Protein AF-A0A4Q6AV08-F1 (afdb_monomer_lite)

Secondary structure (DSSP, 8-state):
-PPPTTPPP-THHHH---GGGHHHHHHHHHHTT-STT----TT-EEEEEEE-GGG-EEEEEEE---

Foldseek 3Di:
DDDDDPDQDQQCVPVNCPDPVRQVVSVVCQDVCVDVSHHDDQQDKDWDWDADPPRDIDIDIDGHHD

Radius of gyration: 12.94 Å; chains: 1; bounding box: 33×25×32 Å

Structure (mmCIF, N/CA/C/O backbone):
data_AF-A0A4Q6AV08-F1
#
_entry.id   AF-A0A4Q6AV08-F1
#
loop_
_atom_site.group_PDB
_atom_site.id
_atom_site.type_symbol
_atom_site.label_atom_id
_atom_site.label_alt_id
_atom_site.label_comp_id
_atom_site.label_asym_id
_atom_site.label_entity_id
_atom_site.label_seq_id
_atom_site.pdbx_PDB_ins_code
_atom_site.Cartn_x
_atom_site.Cartn_y
_atom_site.Cartn_z
_atom_site.occupancy
_atom_site.B_iso_or_equiv
_atom_site.auth_seq_id
_atom_site.auth_comp_id
_atom_site.auth_asym_id
_atom_site.auth_atom_id
_atom_site.pdbx_PDB_model_num
ATOM 1 N N . LEU A 1 1 ? -3.777 -13.282 -20.530 1.00 80.50 1 LEU A N 1
ATOM 2 C CA . LEU A 1 1 ? -4.684 -13.412 -19.365 1.00 80.50 1 LEU A CA 1
ATOM 3 C C . LEU A 1 1 ? -5.503 -12.130 -19.260 1.00 80.50 1 LEU A C 1
ATOM 5 O O . LEU A 1 1 ? -4.945 -11.089 -19.599 1.00 80.50 1 LEU A O 1
ATOM 9 N N . PRO A 1 2 ? -6.789 -12.181 -18.875 1.00 90.69 2 PRO A N 1
ATOM 10 C CA . PRO A 1 2 ? -7.587 -10.973 -18.671 1.00 90.69 2 PRO A CA 1
ATOM 11 C C . PRO A 1 2 ? -7.044 -10.157 -17.491 1.00 90.69 2 PRO A C 1
ATOM 13 O O . PRO A 1 2 ? -6.455 -10.715 -16.564 1.00 90.69 2 PRO A O 1
ATOM 16 N N . VAL A 1 3 ? -7.235 -8.837 -17.533 1.00 87.25 3 VAL A N 1
ATOM 17 C CA . VAL A 1 3 ? -6.877 -7.951 -16.417 1.00 87.25 3 VAL A CA 1
ATOM 18 C C . VAL A 1 3 ? -7.776 -8.280 -15.217 1.00 87.25 3 VAL A C 1
ATOM 20 O O . VAL A 1 3 ? -8.987 -8.418 -15.411 1.00 87.25 3 VAL A O 1
ATOM 23 N N . PRO A 1 4 ? -7.227 -8.417 -13.995 1.00 89.38 4 PRO A N 1
ATOM 24 C CA . PRO A 1 4 ? -8.033 -8.653 -12.804 1.00 89.38 4 PRO A CA 1
ATOM 25 C C . PRO A 1 4 ? -9.057 -7.540 -12.567 1.00 89.38 4 PRO A C 1
ATOM 27 O O . PRO A 1 4 ? -8.770 -6.356 -12.749 1.00 89.38 4 PRO A O 1
ATOM 30 N N . VAL A 1 5 ? -10.247 -7.931 -12.115 1.00 88.62 5 VAL A N 1
ATOM 31 C CA . VAL A 1 5 ? -11.270 -6.993 -11.641 1.00 88.62 5 VAL A CA 1
ATOM 32 C C . VAL A 1 5 ? -10.773 -6.350 -10.337 1.00 88.62 5 VAL A C 1
ATOM 34 O O . VAL A 1 5 ? -10.149 -7.031 -9.526 1.00 88.62 5 VAL A O 1
ATOM 37 N N . ASN A 1 6 ? -11.040 -5.053 -10.138 1.00 88.12 6 ASN A N 1
ATOM 38 C CA . ASN A 1 6 ? -10.645 -4.277 -8.948 1.00 88.12 6 ASN A CA 1
ATOM 39 C C . ASN A 1 6 ? -9.126 -4.191 -8.713 1.00 88.12 6 ASN A C 1
ATOM 41 O O . ASN A 1 6 ? -8.648 -4.236 -7.580 1.00 88.12 6 ASN A O 1
ATOM 45 N N . ILE A 1 7 ? -8.345 -4.086 -9.793 1.00 90.81 7 ILE A N 1
ATOM 46 C CA . ILE A 1 7 ? -6.922 -3.773 -9.676 1.00 90.81 7 ILE A CA 1
ATOM 47 C C . ILE A 1 7 ? -6.734 -2.359 -9.110 1.00 90.81 7 ILE A C 1
ATOM 49 O O . ILE A 1 7 ? -7.380 -1.406 -9.553 1.00 90.81 7 ILE A O 1
ATOM 53 N N . MET A 1 8 ? -5.807 -2.227 -8.159 1.00 90.88 8 MET A N 1
ATOM 54 C CA . MET A 1 8 ? -5.427 -0.931 -7.600 1.00 90.88 8 MET A CA 1
ATOM 55 C C . MET A 1 8 ? -4.955 0.022 -8.708 1.00 90.88 8 MET A C 1
ATOM 57 O O . MET A 1 8 ? -4.282 -0.410 -9.652 1.00 90.88 8 MET A O 1
ATOM 61 N N . PRO A 1 9 ? -5.271 1.323 -8.617 1.00 88.69 9 PRO A N 1
ATOM 62 C CA . PRO A 1 9 ? -4.868 2.275 -9.637 1.00 88.69 9 PRO A CA 1
ATOM 63 C C . PRO A 1 9 ? -3.344 2.455 -9.627 1.00 88.69 9 PRO A C 1
ATOM 65 O O . PRO A 1 9 ? -2.698 2.514 -8.579 1.00 88.69 9 PRO A O 1
ATOM 68 N N . MET A 1 10 ? -2.750 2.574 -10.815 1.00 89.12 10 MET A N 1
ATOM 69 C CA . MET A 1 10 ? -1.315 2.823 -10.951 1.00 89.12 10 MET A CA 1
ATOM 70 C C . MET A 1 10 ? -1.008 4.307 -10.737 1.00 89.12 10 MET A C 1
ATOM 72 O O . MET A 1 10 ? -0.909 5.066 -11.702 1.00 89.12 10 MET A O 1
ATOM 76 N N . SER A 1 11 ? -0.827 4.713 -9.475 1.00 91.06 11 SER A N 1
ATOM 77 C CA . SER A 1 11 ? -0.518 6.104 -9.101 1.00 91.06 11 SER A CA 1
ATOM 78 C C . SER A 1 11 ? 0.723 6.670 -9.783 1.00 91.06 11 SER A C 1
ATOM 80 O O . SER A 1 11 ? 0.772 7.854 -10.109 1.00 91.06 11 SER A O 1
ATOM 82 N N . ILE A 1 12 ? 1.675 5.796 -10.111 1.00 93.31 12 ILE A N 1
ATOM 83 C CA . ILE A 1 12 ? 2.880 6.125 -10.878 1.00 93.31 12 ILE A CA 1
ATOM 84 C C . ILE A 1 12 ? 2.545 6.759 -12.236 1.00 93.31 12 ILE A C 1
ATOM 86 O O . ILE A 1 12 ? 3.278 7.632 -12.692 1.00 93.31 12 ILE A O 1
ATOM 90 N N . GLY A 1 13 ? 1.437 6.363 -12.872 1.00 91.00 13 GLY A N 1
ATOM 91 C CA . GLY A 1 13 ? 1.048 6.872 -14.189 1.00 91.00 13 GLY A CA 1
ATOM 92 C C . GLY A 1 13 ? 0.683 8.359 -14.206 1.00 91.00 13 GLY A C 1
ATOM 93 O O . GLY A 1 13 ? 0.786 8.983 -15.257 1.00 91.00 13 GLY A O 1
ATOM 94 N N . TYR A 1 14 ? 0.285 8.933 -13.065 1.00 90.44 14 TYR A N 1
ATOM 95 C CA . TYR A 1 14 ? -0.125 10.340 -12.967 1.00 90.44 14 TYR A CA 1
ATOM 96 C C . TYR A 1 14 ? 0.654 11.159 -11.921 1.00 90.44 14 TYR A C 1
ATOM 98 O O . TYR A 1 14 ? 0.734 12.375 -12.064 1.00 90.44 14 TYR A O 1
ATOM 106 N N . LEU A 1 15 ? 1.271 10.532 -10.909 1.00 92.31 15 LEU A N 1
ATOM 107 C CA . LEU A 1 15 ? 2.118 11.201 -9.898 1.00 92.31 15 LEU A CA 1
ATOM 108 C C . LEU A 1 15 ? 3.618 10.919 -10.065 1.00 92.31 15 LEU A C 1
ATOM 110 O O . LEU A 1 15 ? 4.434 11.494 -9.346 1.00 92.31 15 LEU A O 1
ATOM 114 N N . GLY A 1 16 ? 3.994 10.033 -10.991 1.00 94.06 16 GLY A N 1
ATOM 115 C CA . GLY A 1 16 ? 5.355 9.514 -11.087 1.00 94.06 16 GLY A CA 1
ATOM 116 C C . GLY A 1 16 ? 5.697 8.528 -9.966 1.00 94.06 16 GLY A C 1
ATOM 117 O O . GLY A 1 16 ? 4.927 8.290 -9.035 1.00 94.06 16 GLY A O 1
ATOM 118 N N . ASN A 1 17 ? 6.873 7.908 -10.070 1.00 93.31 17 ASN A N 1
ATOM 119 C CA . ASN A 1 17 ? 7.370 6.989 -9.050 1.00 93.31 17 ASN A CA 1
ATOM 120 C C . ASN A 1 17 ? 8.152 7.775 -7.992 1.00 93.31 17 ASN A C 1
ATOM 122 O O . ASN A 1 17 ? 9.309 8.135 -8.207 1.00 93.31 17 ASN A O 1
ATOM 126 N N . SER A 1 18 ? 7.527 8.014 -6.842 1.00 94.12 18 SER A N 1
ATOM 127 C CA . SER A 1 18 ? 8.140 8.704 -5.701 1.00 94.12 18 SER A CA 1
ATOM 128 C C . SER A 1 18 ? 8.886 7.748 -4.759 1.00 94.12 18 SER A C 1
ATOM 130 O O . SER A 1 18 ?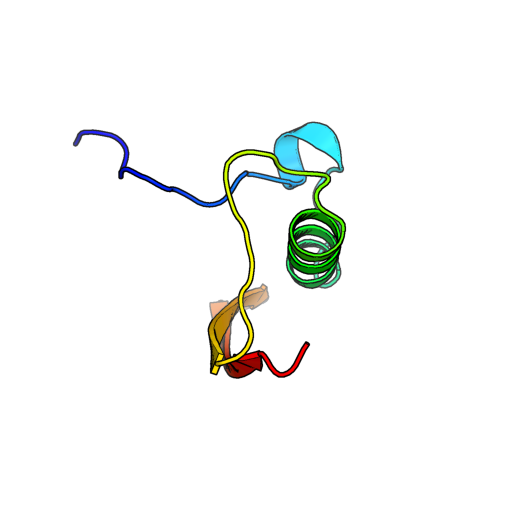 9.108 8.052 -3.585 1.00 94.12 18 SER A O 1
ATOM 132 N N . SER A 1 19 ? 9.295 6.578 -5.268 1.00 93.25 19 SER A N 1
ATOM 133 C CA . SER A 1 19 ? 9.954 5.518 -4.508 1.00 93.25 19 SER A CA 1
ATOM 134 C C . SER A 1 19 ? 9.074 5.084 -3.327 1.00 93.25 19 SER A C 1
ATOM 136 O O . SER A 1 19 ? 7.896 4.769 -3.518 1.00 93.25 19 SER A O 1
ATOM 138 N N . VAL A 1 20 ? 9.612 5.098 -2.106 1.00 91.25 20 VAL A N 1
ATOM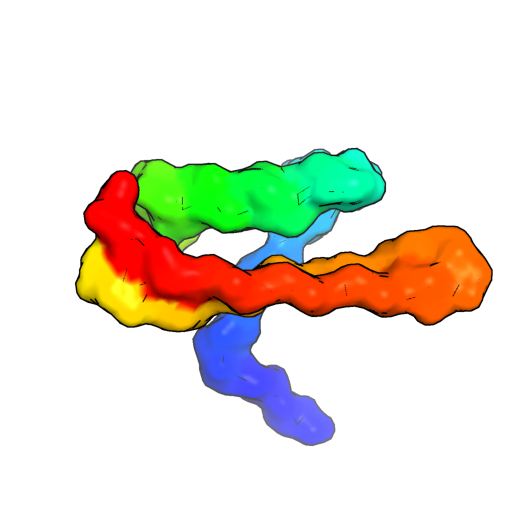 139 C CA . VAL A 1 20 ? 8.940 4.698 -0.859 1.00 91.25 20 VAL A CA 1
ATOM 140 C C . VAL A 1 20 ? 7.597 5.411 -0.651 1.00 91.25 20 VAL A C 1
ATOM 142 O O . VAL A 1 20 ? 6.674 4.819 -0.094 1.00 91.25 20 VAL A O 1
ATOM 145 N N . ALA A 1 21 ? 7.442 6.648 -1.134 1.00 95.00 21 ALA A N 1
ATOM 146 C CA . ALA A 1 21 ? 6.217 7.423 -0.947 1.00 95.00 21 ALA A CA 1
ATOM 147 C C . ALA A 1 21 ? 5.047 6.983 -1.851 1.00 95.00 21 ALA A C 1
ATOM 149 O O . ALA A 1 21 ? 3.908 7.378 -1.599 1.00 95.00 21 ALA A O 1
ATOM 150 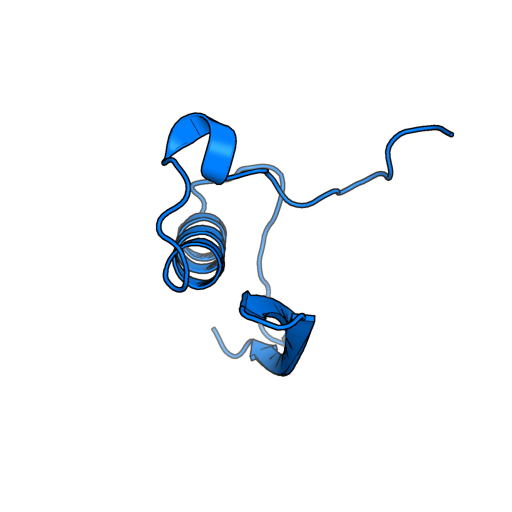N N . THR A 1 22 ? 5.285 6.137 -2.859 1.00 95.19 22 THR A N 1
ATOM 151 C CA . THR A 1 22 ? 4.265 5.741 -3.849 1.00 95.19 22 THR A CA 1
ATOM 152 C C . THR A 1 22 ? 3.061 5.055 -3.197 1.00 95.19 22 THR A C 1
ATOM 154 O O . THR A 1 22 ? 1.911 5.402 -3.468 1.00 95.19 22 THR A O 1
ATOM 157 N N . ILE A 1 23 ? 3.327 4.105 -2.298 1.0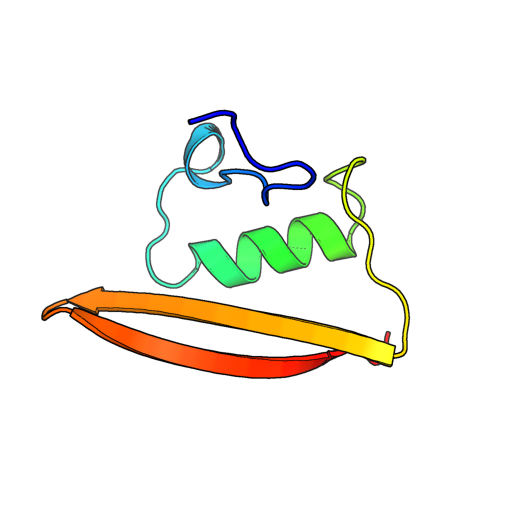0 94.56 23 ILE A N 1
ATOM 158 C CA . ILE A 1 23 ? 2.311 3.296 -1.618 1.00 94.56 23 ILE A CA 1
ATOM 159 C C . ILE A 1 23 ? 1.462 4.116 -0.625 1.00 94.56 23 ILE A C 1
ATOM 161 O O . ILE A 1 23 ? 0.236 4.100 -0.756 1.00 94.56 23 ILE A O 1
ATOM 165 N N . PRO A 1 24 ? 2.041 4.874 0.331 1.00 94.25 24 PRO A N 1
ATOM 166 C CA . PRO A 1 24 ? 1.239 5.682 1.249 1.00 94.25 24 PRO A CA 1
ATOM 167 C C . PRO A 1 24 ? 0.487 6.822 0.547 1.00 94.25 24 PRO A C 1
ATOM 169 O O . PRO A 1 24 ? -0.616 7.159 0.970 1.00 94.25 24 PRO A O 1
ATOM 172 N N . THR A 1 25 ? 1.022 7.377 -0.548 1.00 95.50 25 THR A N 1
ATOM 173 C CA . THR A 1 25 ? 0.313 8.399 -1.343 1.00 95.50 25 THR A CA 1
ATOM 174 C C . THR A 1 25 ? -0.946 7.826 -1.994 1.00 95.50 25 THR A C 1
ATOM 176 O O . THR A 1 25 ? -1.998 8.463 -1.971 1.00 95.50 25 THR A O 1
ATOM 179 N N . LEU A 1 26 ? -0.866 6.606 -2.540 1.00 94.75 26 LEU A N 1
ATOM 180 C CA . LEU A 1 26 ? -2.036 5.922 -3.089 1.00 94.75 26 LEU A CA 1
ATOM 181 C C . LEU A 1 26 ? -3.091 5.664 -2.004 1.00 94.75 26 LEU A C 1
ATOM 183 O O . LEU A 1 26 ? -4.268 5.959 -2.203 1.00 94.75 26 LEU A O 1
ATOM 187 N N . PHE A 1 27 ? -2.667 5.164 -0.845 1.00 94.94 27 PHE A N 1
ATOM 188 C CA . PHE A 1 27 ? -3.575 4.925 0.274 1.00 94.94 27 PHE A CA 1
ATOM 189 C C . PHE A 1 27 ? -4.278 6.202 0.746 1.00 94.94 27 PHE A C 1
ATOM 191 O O . PHE A 1 27 ? -5.495 6.197 0.919 1.00 94.94 27 PHE A O 1
ATOM 198 N N . ASP A 1 28 ? -3.548 7.312 0.897 1.00 95.06 28 ASP A N 1
ATOM 199 C CA . ASP A 1 28 ? -4.147 8.595 1.282 1.00 95.06 28 ASP A CA 1
ATOM 200 C C . ASP A 1 28 ? -5.138 9.110 0.226 1.00 95.06 28 ASP A C 1
ATOM 202 O O . ASP A 1 28 ? -6.189 9.640 0.583 1.00 95.06 28 ASP A O 1
ATOM 206 N N . SER A 1 29 ? -4.855 8.893 -1.063 1.00 94.50 29 SER A N 1
ATOM 207 C CA . SER A 1 29 ? -5.775 9.226 -2.158 1.00 94.50 29 SER A CA 1
ATOM 208 C C . SER A 1 29 ? -7.096 8.459 -2.056 1.00 94.50 29 SER A C 1
ATOM 210 O O . SER A 1 29 ? -8.157 9.070 -2.173 1.00 94.50 29 SER A O 1
ATOM 212 N N . ILE A 1 30 ? -7.046 7.145 -1.813 1.00 94.00 30 ILE A N 1
ATOM 213 C CA . ILE A 1 30 ? -8.246 6.307 -1.640 1.00 94.00 30 ILE A CA 1
ATOM 214 C C . ILE A 1 30 ? -9.013 6.743 -0.387 1.00 94.00 30 ILE A C 1
ATOM 216 O O . ILE A 1 30 ? -10.206 7.017 -0.453 1.00 94.00 30 ILE A O 1
ATOM 220 N N . ARG A 1 31 ? -8.316 6.901 0.744 1.00 93.69 31 ARG A N 1
ATOM 221 C CA . ARG A 1 31 ? -8.917 7.315 2.022 1.00 93.69 31 ARG A CA 1
ATOM 222 C C . ARG A 1 31 ? -9.633 8.668 1.940 1.00 93.69 31 ARG A C 1
ATOM 224 O O . ARG A 1 31 ? -10.630 8.874 2.620 1.00 93.69 31 ARG A O 1
ATOM 231 N N . LYS A 1 32 ? -9.125 9.598 1.125 1.00 93.81 32 LYS A N 1
ATOM 232 C CA . LYS A 1 32 ? -9.734 10.921 0.896 1.00 93.81 32 LYS A CA 1
ATOM 233 C C . LYS A 1 32 ? -10.855 10.918 -0.151 1.00 93.81 32 LYS A C 1
ATOM 235 O O . LYS A 1 32 ? -11.435 11.973 -0.387 1.00 93.81 32 LYS A O 1
ATOM 240 N N . GLY A 1 33 ? -11.149 9.780 -0.782 1.00 91.88 33 GLY A N 1
ATOM 241 C CA . GLY A 1 33 ? -12.165 9.676 -1.833 1.00 91.88 33 GLY A CA 1
ATOM 242 C C . GLY A 1 33 ? -11.731 10.256 -3.184 1.00 91.88 33 GLY A C 1
ATOM 243 O O . GLY A 1 33 ? -12.576 10.562 -4.020 1.00 91.88 33 GLY A O 1
ATOM 244 N N . ASN A 1 34 ? -10.424 10.419 -3.420 1.00 90.69 34 ASN A N 1
ATOM 245 C CA . ASN A 1 34 ? -9.905 10.911 -4.702 1.00 90.69 34 ASN A CA 1
ATOM 246 C C . ASN A 1 34 ? -9.863 9.815 -5.791 1.00 90.69 34 ASN A C 1
ATOM 248 O O . ASN A 1 34 ? -9.651 10.134 -6.960 1.00 90.69 34 ASN A O 1
ATOM 252 N N . ASP A 1 35 ? -10.048 8.537 -5.435 1.00 84.50 35 ASP A N 1
ATOM 253 C CA . ASP A 1 35 ? -10.338 7.448 -6.380 1.00 84.50 35 ASP A CA 1
ATOM 254 C C . ASP A 1 35 ? -11.772 6.966 -6.132 1.00 84.50 35 ASP A C 1
ATOM 256 O O . ASP A 1 35 ? -12.103 6.558 -5.027 1.00 84.50 35 ASP A O 1
ATOM 260 N N . THR A 1 36 ? -12.632 7.030 -7.149 1.00 79.25 36 THR A N 1
ATOM 261 C CA . THR A 1 36 ? -14.061 6.691 -7.022 1.00 79.25 36 THR A CA 1
ATOM 262 C C . THR A 1 36 ? -14.363 5.202 -7.196 1.00 79.25 36 THR A C 1
ATOM 264 O O . THR A 1 36 ? -15.525 4.806 -7.167 1.00 79.25 36 THR A O 1
ATOM 267 N N . ARG A 1 37 ? -13.345 4.366 -7.437 1.00 86.50 37 ARG A N 1
ATOM 268 C CA . ARG A 1 37 ? -13.513 2.920 -7.667 1.00 86.50 37 ARG A CA 1
ATOM 269 C C . ARG A 1 37 ? -13.176 2.092 -6.432 1.00 86.50 37 ARG A C 1
ATOM 271 O O . ARG A 1 37 ? -13.505 0.909 -6.406 1.00 86.50 37 ARG A O 1
ATOM 278 N N . HIS A 1 38 ? -12.505 2.691 -5.452 1.00 92.06 38 HIS A N 1
ATOM 279 C CA . HIS A 1 38 ? -12.055 2.028 -4.237 1.00 92.06 38 HIS A CA 1
ATOM 280 C C . HIS A 1 38 ? -12.434 2.870 -3.027 1.00 92.06 38 HIS A C 1
ATOM 282 O O . HIS A 1 38 ? -12.227 4.079 -3.011 1.00 92.06 38 HIS A O 1
ATOM 288 N N . GLU A 1 39 ? -12.931 2.209 -1.992 1.00 92.94 39 GLU A N 1
ATOM 289 C CA . GLU A 1 39 ? -13.321 2.830 -0.733 1.00 92.94 39 GLU A CA 1
ATOM 290 C C . GLU A 1 39 ? -12.736 2.018 0.425 1.00 92.94 39 GLU A C 1
ATOM 292 O O . GLU A 1 39 ? -12.361 0.856 0.253 1.00 92.94 39 GLU A O 1
ATOM 297 N N . LEU A 1 40 ? -12.628 2.647 1.594 1.00 94.06 40 LEU A N 1
ATOM 298 C CA . LEU A 1 40 ? -12.178 2.007 2.826 1.00 94.06 40 LEU A CA 1
ATOM 299 C C . LEU A 1 40 ? -13.274 2.126 3.881 1.00 94.06 40 LEU A C 1
ATOM 301 O O . LEU A 1 40 ? -13.742 3.226 4.178 1.00 94.06 40 LEU A O 1
ATOM 305 N N . ALA A 1 41 ? -13.634 1.001 4.483 1.00 95.12 41 ALA A N 1
ATOM 306 C CA . ALA A 1 41 ? -14.567 0.914 5.591 1.00 95.12 41 ALA A CA 1
ATOM 307 C C . ALA A 1 41 ? -13.846 0.488 6.875 1.00 95.12 41 ALA A C 1
ATOM 309 O O . ALA A 1 41 ? -12.879 -0.280 6.867 1.00 95.12 41 ALA A O 1
ATOM 310 N N . GLN A 1 42 ? -14.322 0.983 8.019 1.00 97.00 42 GLN A N 1
ATOM 311 C CA . GLN A 1 42 ? -13.807 0.550 9.314 1.00 97.00 42 GLN A CA 1
ATOM 312 C C . GLN A 1 42 ? -13.894 -0.980 9.433 1.00 97.00 42 GLN A C 1
ATOM 314 O O . GLN A 1 42 ? -14.944 -1.579 9.213 1.00 97.00 42 GLN A O 1
ATOM 319 N N . GLY A 1 43 ? -12.787 -1.607 9.824 1.00 97.50 43 GLY A N 1
ATOM 320 C CA . GLY A 1 43 ? -12.658 -3.057 9.937 1.00 97.50 43 GLY A CA 1
ATOM 321 C C . GLY A 1 43 ? -11.964 -3.727 8.751 1.00 97.50 43 GLY A C 1
ATOM 322 O O . GLY A 1 43 ? -11.513 -4.868 8.925 1.00 97.50 43 GLY A O 1
ATOM 323 N N . ASP A 1 44 ? -11.806 -3.028 7.620 1.00 96.56 44 ASP A N 1
ATOM 324 C CA . ASP A 1 44 ? -11.125 -3.540 6.428 1.00 96.56 44 ASP A CA 1
ATOM 325 C C . ASP A 1 44 ? -9.689 -3.976 6.723 1.00 96.56 44 ASP A C 1
ATOM 327 O O . ASP A 1 44 ? -8.984 -3.389 7.550 1.00 96.56 44 ASP A O 1
ATOM 331 N N . LEU A 1 45 ? -9.238 -5.019 6.024 1.00 97.00 45 LEU A N 1
ATOM 332 C CA . LEU A 1 45 ? -7.846 -5.454 6.043 1.00 97.00 45 LEU A CA 1
ATOM 333 C C . LEU A 1 45 ? -7.086 -4.778 4.901 1.00 97.00 45 LEU A C 1
ATOM 335 O O . LEU A 1 45 ? -7.389 -4.993 3.731 1.00 97.00 45 LEU A O 1
ATOM 339 N N . VAL A 1 46 ? -6.065 -4.000 5.251 1.00 95.81 46 VAL A N 1
ATOM 340 C CA . VAL A 1 46 ? -5.196 -3.298 4.302 1.00 95.81 46 VAL A CA 1
ATOM 341 C C . VAL A 1 46 ? -3.811 -3.927 4.353 1.00 95.81 46 VAL A C 1
ATOM 343 O O . VAL A 1 46 ? -3.191 -3.975 5.414 1.00 95.81 46 VAL A O 1
ATOM 346 N N . MET A 1 47 ? -3.313 -4.394 3.209 1.00 96.06 47 MET A N 1
ATOM 347 C CA . MET A 1 47 ? -1.954 -4.910 3.067 1.00 96.06 47 MET A CA 1
ATOM 348 C C . MET A 1 47 ? -1.123 -3.945 2.229 1.00 96.06 47 MET A C 1
ATOM 350 O O . MET A 1 47 ? -1.384 -3.744 1.044 1.00 96.06 47 MET A O 1
ATOM 354 N N . PHE A 1 48 ? -0.083 -3.387 2.836 1.00 95.88 48 PHE A N 1
ATOM 355 C CA . PHE A 1 48 ? 0.967 -2.697 2.105 1.00 95.88 48 PHE A CA 1
ATOM 356 C C . PHE A 1 48 ? 2.010 -3.711 1.669 1.00 95.88 48 PHE A C 1
ATOM 358 O O . PHE A 1 48 ? 2.507 -4.472 2.496 1.00 95.88 48 PHE A O 1
ATOM 365 N N . ALA A 1 49 ? 2.362 -3.692 0.388 1.00 95.00 49 ALA A N 1
ATOM 366 C CA . ALA A 1 49 ? 3.454 -4.479 -0.160 1.00 95.00 49 ALA A CA 1
ATOM 367 C C . ALA A 1 49 ? 4.421 -3.559 -0.908 1.00 95.00 49 ALA A C 1
ATOM 369 O O . ALA A 1 49 ? 3.994 -2.636 -1.607 1.00 95.00 49 ALA A O 1
ATOM 370 N N . SER A 1 50 ? 5.722 -3.796 -0.762 1.00 93.56 50 SER A N 1
ATOM 371 C CA . SER A 1 50 ? 6.745 -3.054 -1.498 1.00 93.56 50 SER A CA 1
ATOM 372 C C . SER A 1 50 ? 7.922 -3.937 -1.882 1.00 93.56 50 SER A C 1
ATOM 374 O O . SER A 1 50 ? 8.188 -4.963 -1.256 1.00 93.56 50 SER A O 1
ATOM 376 N N . VAL A 1 51 ? 8.626 -3.512 -2.930 1.00 94.56 51 VAL A N 1
ATOM 377 C CA . VAL A 1 51 ? 9.873 -4.119 -3.390 1.00 94.56 51 VAL A CA 1
ATOM 378 C C . VAL A 1 51 ? 10.916 -3.016 -3.516 1.00 94.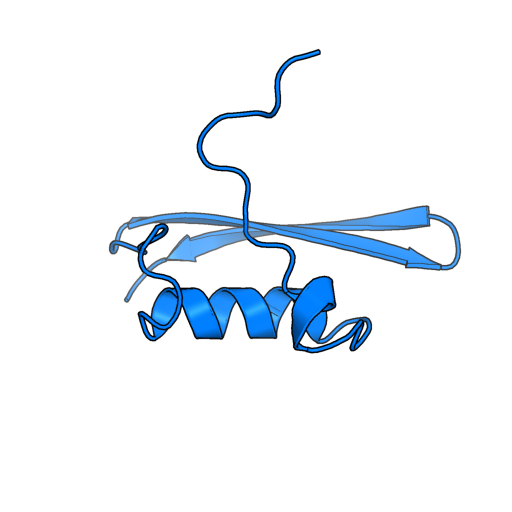56 51 VAL A C 1
ATOM 380 O O . VAL A 1 51 ? 10.669 -1.991 -4.152 1.00 94.56 51 VAL A O 1
ATOM 383 N N . GLY A 1 52 ? 12.063 -3.217 -2.877 1.00 92.81 52 GLY A N 1
ATOM 384 C CA . GLY A 1 52 ? 13.197 -2.301 -2.896 1.00 92.81 52 GLY A CA 1
ATOM 385 C C . GLY A 1 52 ? 14.407 -2.864 -3.640 1.00 92.81 52 GLY A C 1
ATOM 386 O O . GLY A 1 52 ? 14.370 -3.947 -4.229 1.00 92.81 52 GLY A O 1
ATOM 387 N N . ALA A 1 53 ? 15.515 -2.122 -3.579 1.00 92.94 53 ALA A N 1
ATOM 388 C CA . ALA A 1 53 ? 16.793 -2.553 -4.136 1.00 92.94 53 ALA A CA 1
ATOM 389 C C . ALA A 1 53 ? 17.198 -3.938 -3.600 1.00 92.94 53 ALA A C 1
ATOM 391 O O . ALA A 1 53 ? 16.962 -4.260 -2.433 1.00 92.94 53 ALA A O 1
ATOM 392 N N . GLY A 1 54 ? 17.793 -4.763 -4.464 1.00 95.75 54 GLY A N 1
ATOM 393 C CA . GLY A 1 54 ? 18.169 -6.136 -4.116 1.00 95.75 54 GLY A CA 1
ATOM 394 C C . GLY A 1 54 ? 16.981 -7.086 -3.942 1.00 95.75 54 GLY A C 1
ATOM 395 O O . GLY A 1 54 ? 17.144 -8.127 -3.320 1.00 95.75 54 GLY A O 1
ATOM 396 N N . MET A 1 55 ? 15.800 -6.734 -4.469 1.00 93.50 55 MET A N 1
ATOM 397 C CA . MET A 1 55 ? 14.567 -7.520 -4.334 1.00 93.50 55 MET A CA 1
ATOM 398 C C . MET A 1 55 ? 14.129 -7.708 -2.876 1.00 93.50 55 MET A C 1
ATOM 400 O O . MET A 1 55 ? 13.490 -8.700 -2.541 1.00 93.50 55 MET A O 1
ATOM 404 N N . ASN A 1 56 ? 14.453 -6.750 -2.003 1.00 94.81 56 ASN A N 1
ATOM 405 C CA . ASN A 1 56 ? 13.938 -6.744 -0.638 1.00 94.81 56 ASN A CA 1
ATOM 406 C C . ASN A 1 56 ? 12.428 -6.505 -0.666 1.00 94.81 56 ASN A C 1
ATOM 408 O O . ASN A 1 56 ? 11.982 -5.465 -1.154 1.00 94.81 56 ASN A O 1
ATOM 412 N N . ILE A 1 57 ? 11.660 -7.459 -0.144 1.00 95.75 57 ILE A N 1
ATOM 413 C CA . ILE A 1 57 ? 10.199 -7.407 -0.119 1.00 95.75 57 ILE A CA 1
ATOM 414 C C . ILE A 1 57 ? 9.742 -7.075 1.298 1.00 95.75 57 ILE A C 1
ATOM 416 O O . ILE A 1 57 ? 10.163 -7.726 2.252 1.00 95.75 57 ILE A O 1
ATOM 420 N N . ASN A 1 58 ? 8.858 -6.088 1.427 1.00 93.81 58 ASN A N 1
ATOM 421 C CA . ASN A 1 58 ? 8.159 -5.797 2.673 1.00 93.81 58 ASN A CA 1
ATOM 422 C C . ASN A 1 58 ? 6.658 -6.026 2.493 1.00 93.81 58 ASN A C 1
ATOM 424 O O . ASN A 1 58 ? 6.098 -5.728 1.435 1.00 93.81 58 ASN A O 1
ATOM 428 N N . ALA A 1 59 ? 6.018 -6.523 3.545 1.00 96.50 59 ALA A N 1
ATOM 429 C CA . ALA A 1 59 ? 4.585 -6.711 3.626 1.00 96.50 59 ALA A CA 1
ATOM 430 C C . ALA A 1 59 ? 4.104 -6.381 5.042 1.00 96.50 59 ALA A C 1
ATOM 432 O O . ALA A 1 59 ? 4.572 -6.976 6.011 1.00 96.50 59 ALA A O 1
ATOM 433 N N . ALA A 1 60 ? 3.158 -5.454 5.161 1.00 95.75 60 ALA A N 1
ATOM 434 C CA . ALA A 1 60 ? 2.570 -5.073 6.439 1.00 95.75 60 ALA A CA 1
ATOM 435 C C . ALA A 1 60 ? 1.046 -5.034 6.323 1.00 95.75 60 ALA A C 1
ATOM 437 O O . ALA A 1 60 ? 0.502 -4.353 5.453 1.00 95.75 60 ALA A O 1
ATOM 438 N N . CYS A 1 61 ? 0.367 -5.765 7.206 1.00 97.44 61 CYS A N 1
ATOM 439 C CA . CYS A 1 61 ? -1.088 -5.843 7.247 1.00 97.44 61 CYS A CA 1
ATOM 440 C C . CYS A 1 61 ? -1.629 -5.046 8.433 1.00 97.44 61 CYS A C 1
ATOM 442 O O . CYS A 1 61 ? -1.173 -5.218 9.564 1.00 97.44 61 CYS A O 1
ATOM 444 N N . TYR A 1 62 ? -2.641 -4.226 8.178 1.00 96.38 62 TYR A N 1
ATOM 445 C CA . TYR A 1 62 ? -3.327 -3.416 9.175 1.00 96.38 62 TYR A CA 1
ATOM 446 C C . TYR A 1 62 ? -4.828 -3.643 9.087 1.00 96.38 62 TYR A C 1
ATOM 448 O O . TYR A 1 62 ? -5.366 -3.955 8.024 1.00 96.38 62 TYR A O 1
ATOM 456 N N . ARG A 1 63 ? -5.512 -3.446 10.212 1.00 97.81 63 ARG A N 1
ATOM 457 C CA . ARG A 1 63 ? -6.961 -3.277 10.226 1.00 97.81 63 ARG A CA 1
ATOM 458 C C . ARG A 1 63 ? -7.262 -1.786 10.191 1.00 97.81 63 ARG A C 1
ATOM 460 O O . ARG A 1 63 ? -6.783 -1.062 11.060 1.00 97.81 63 ARG A O 1
ATOM 467 N N . TYR A 1 64 ? -8.020 -1.335 9.200 1.00 96.81 64 TYR A N 1
ATOM 468 C CA . TYR A 1 64 ? -8.399 0.065 9.085 1.00 96.81 64 TYR A CA 1
ATOM 469 C C . TYR A 1 64 ? -9.404 0.428 10.184 1.00 96.81 64 TYR A C 1
ATOM 471 O O . TYR A 1 64 ? -10.386 -0.281 10.399 1.00 96.81 64 TYR A O 1
ATOM 479 N N . THR A 1 65 ? -9.142 1.505 10.920 1.00 94.25 65 THR A N 1
ATOM 480 C CA . THR A 1 65 ? -9.933 1.898 12.099 1.00 94.25 65 THR A CA 1
ATOM 481 C C . THR A 1 65 ? -10.833 3.110 11.869 1.00 94.25 65 THR A C 1
ATOM 483 O O . THR A 1 65 ? -11.606 3.430 12.770 1.00 94.25 65 THR A O 1
ATOM 486 N N . GLY A 1 66 ? -10.763 3.738 10.689 1.00 87.50 66 GLY A N 1
ATOM 487 C CA . GLY A 1 66 ? -11.314 5.074 10.424 1.00 87.50 66 GLY A CA 1
ATOM 488 C C . GLY A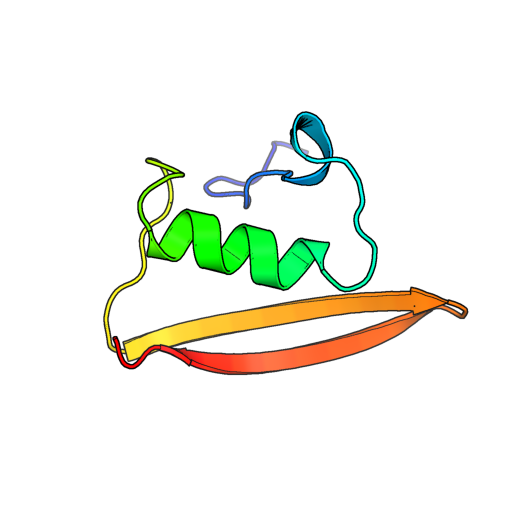 1 66 ? -10.221 6.131 10.434 1.00 87.50 66 GLY A C 1
ATOM 489 O O . GLY A 1 66 ? -9.506 6.210 11.455 1.00 87.50 66 GLY A O 1
#

pLDDT: mean 92.9, std 3.7, range [79.25, 97.81]

Sequence (66 aa):
LPVPVNIMPMSIGYLGNSSVATIPTLFDSIRKGNDTRHELAQGDLVMFASVGAGMNINAACYRYTG